Protein AF-A0A381CZL7-F1 (afdb_monomer_lite)

Foldseek 3Di:
DPFKFKWFDDPNDTHTWHWDQDPVRDIDTPDDDDPPTDIDIDTDDDPVVVVVVVVVVVCVPPPDDPDDDDDPDVCCVVPVVPD

Sequence (83 aa):
MQEYTFAVKIGEDYLISPMEINPDKTLFSYCDIESAQELSLLKKTNFIEAIKKDYEKFSLNKPKPLGAIFNDCILRRLHNKNI

Organism: NCBI:txid32021

Secondary structure (DSSP, 8-state):
--SEEEEEEETTEEEE--EEE-TTS-EEESS---TT---EEEEPP-HHHHHHHHHHHHHTTPPPPS-------HHHHHHSTT-

pLDDT: mean 86.06, std 7.74, range [46.84, 96.62]

Structure (mmCIF, N/CA/C/O backbone):
data_AF-A0A381CZL7-F1
#
_entry.id   AF-A0A381CZL7-F1
#
loop_
_atom_site.group_PDB
_atom_site.id
_atom_site.type_symbol
_atom_site.label_atom_id
_atom_site.label_alt_id
_atom_site.label_comp_id
_atom_site.label_asym_id
_atom_site.label_entity_id
_atom_site.label_seq_id
_atom_site.pdbx_PDB_ins_code
_atom_site.Cartn_x
_atom_site.Cartn_y
_atom_site.Cartn_z
_atom_site.occupancy
_atom_site.B_iso_or_equiv
_atom_site.auth_seq_id
_atom_site.auth_comp_id
_atom_site.auth_asym_id
_atom_site.auth_atom_id
_atom_site.pdbx_PDB_model_num
ATOM 1 N N . MET A 1 1 ? 12.597 -10.240 -4.799 1.00 46.84 1 MET A N 1
ATOM 2 C CA . MET A 1 1 ? 11.534 -9.283 -5.186 1.00 46.84 1 MET A CA 1
ATOM 3 C C . MET A 1 1 ? 10.314 -9.280 -4.251 1.00 46.84 1 MET A C 1
ATOM 5 O O . MET A 1 1 ? 9.401 -8.509 -4.491 1.00 46.84 1 MET A O 1
ATOM 9 N N . GLN A 1 2 ? 10.261 -10.095 -3.180 1.00 64.81 2 GLN A N 1
ATOM 10 C CA . GLN A 1 2 ? 9.079 -10.135 -2.299 1.00 64.81 2 GLN A CA 1
ATOM 11 C C . GLN A 1 2 ? 9.095 -9.088 -1.171 1.00 64.81 2 GLN A C 1
ATOM 13 O O . GLN A 1 2 ? 8.019 -8.654 -0.768 1.00 64.81 2 GLN A O 1
ATOM 18 N N . GLU A 1 3 ? 10.273 -8.646 -0.708 1.00 77.94 3 GLU A N 1
ATOM 19 C CA . GLU A 1 3 ? 10.410 -7.730 0.441 1.00 77.94 3 GLU A CA 1
ATOM 20 C C . GLU A 1 3 ? 10.307 -6.240 0.111 1.00 77.94 3 GLU A C 1
ATOM 22 O O . GLU A 1 3 ? 10.123 -5.446 1.026 1.00 77.94 3 GLU A O 1
ATOM 27 N N . TYR A 1 4 ? 10.427 -5.840 -1.154 1.00 84.81 4 TYR A N 1
ATOM 28 C CA . TYR A 1 4 ? 10.412 -4.429 -1.542 1.00 84.81 4 TYR A CA 1
ATOM 29 C C . TYR A 1 4 ? 9.270 -4.142 -2.513 1.00 84.81 4 TYR A C 1
ATOM 31 O O . TYR A 1 4 ? 8.816 -5.032 -3.231 1.00 84.81 4 TYR A O 1
ATOM 39 N N . THR A 1 5 ? 8.786 -2.907 -2.501 1.00 85.38 5 THR A N 1
ATOM 40 C CA . THR A 1 5 ? 7.751 -2.401 -3.406 1.00 85.38 5 THR A CA 1
ATOM 41 C C . THR A 1 5 ? 8.017 -0.936 -3.702 1.00 85.38 5 THR A C 1
ATOM 43 O O . THR A 1 5 ? 8.584 -0.237 -2.865 1.00 85.38 5 THR A O 1
ATOM 46 N N . PHE A 1 6 ? 7.590 -0.456 -4.863 1.00 88.44 6 PHE A N 1
ATOM 47 C CA . PHE A 1 6 ? 7.568 0.979 -5.116 1.00 88.44 6 PHE A CA 1
ATOM 48 C C . PHE A 1 6 ? 6.308 1.611 -4.527 1.00 88.44 6 PHE A C 1
ATOM 50 O O . PHE A 1 6 ? 5.269 0.960 -4.374 1.00 88.44 6 PHE A O 1
ATOM 57 N N . ALA A 1 7 ? 6.431 2.881 -4.174 1.00 89.06 7 ALA A N 1
ATOM 58 C CA . ALA A 1 7 ? 5.344 3.710 -3.705 1.00 89.06 7 ALA A CA 1
ATOM 59 C C . ALA A 1 7 ? 5.547 5.155 -4.150 1.00 89.06 7 ALA A C 1
ATOM 61 O O . ALA A 1 7 ? 6.659 5.583 -4.460 1.00 89.06 7 ALA A O 1
ATOM 62 N N . VAL A 1 8 ? 4.454 5.903 -4.128 1.00 89.56 8 VAL A N 1
ATOM 63 C CA . VAL A 1 8 ? 4.423 7.336 -4.404 1.00 89.56 8 VAL A CA 1
ATOM 64 C C . VAL A 1 8 ? 4.071 8.040 -3.107 1.00 89.56 8 VAL A C 1
ATOM 66 O O . VAL A 1 8 ? 3.172 7.601 -2.389 1.00 89.56 8 VAL A O 1
ATOM 69 N N . LYS A 1 9 ? 4.773 9.122 -2.787 1.00 89.06 9 LYS A N 1
ATOM 70 C CA . LYS A 1 9 ? 4.476 9.910 -1.592 1.00 89.06 9 LYS A CA 1
ATOM 71 C C . LYS A 1 9 ? 3.308 10.863 -1.855 1.00 89.06 9 LYS A C 1
ATOM 73 O O . LYS A 1 9 ? 3.336 11.618 -2.822 1.00 89.06 9 LYS A O 1
ATOM 78 N N . ILE A 1 10 ? 2.307 10.851 -0.980 1.00 86.12 10 ILE A N 1
ATOM 79 C CA . ILE A 1 10 ? 1.153 11.755 -1.007 1.00 86.12 10 ILE A CA 1
ATOM 80 C C . ILE A 1 10 ? 1.031 12.393 0.377 1.00 86.12 10 ILE A C 1
ATOM 82 O O . ILE A 1 10 ? 0.660 11.737 1.349 1.00 86.12 10 ILE A O 1
ATOM 86 N N . GLY A 1 11 ? 1.368 13.680 0.478 1.00 88.81 11 GLY A N 1
ATOM 87 C CA . GLY A 1 11 ? 1.477 14.352 1.774 1.00 88.81 11 GLY A CA 1
ATOM 88 C C . GLY A 1 11 ? 2.576 13.716 2.630 1.00 88.81 11 GLY A C 1
ATOM 89 O O . GLY A 1 11 ? 3.745 13.719 2.242 1.00 88.81 11 GLY A O 1
ATOM 90 N N . GLU A 1 12 ? 2.204 13.169 3.786 1.00 88.06 12 GLU A N 1
ATOM 91 C CA . GLU A 1 12 ? 3.120 12.445 4.681 1.00 88.06 12 GLU A CA 1
ATOM 92 C C . GLU A 1 12 ? 3.088 10.922 4.483 1.00 88.06 12 GLU A C 1
ATOM 94 O O . GLU A 1 12 ? 3.972 10.223 4.980 1.00 88.06 12 GLU A O 1
ATOM 99 N N . ASP A 1 13 ? 2.120 10.418 3.716 1.00 86.94 13 ASP A N 1
ATOM 100 C CA . ASP A 1 13 ? 1.877 8.992 3.534 1.00 86.94 13 ASP A CA 1
ATOM 101 C C . ASP A 1 13 ? 2.459 8.467 2.218 1.00 86.94 13 ASP A C 1
ATOM 103 O O . ASP A 1 13 ? 2.736 9.210 1.274 1.00 86.94 13 ASP A O 1
ATOM 107 N N . TYR A 1 14 ? 2.616 7.146 2.140 1.00 88.19 14 TYR A N 1
ATOM 108 C CA . TYR A 1 14 ? 3.021 6.453 0.921 1.00 88.19 14 TYR A CA 1
ATOM 109 C C . TYR A 1 14 ? 1.863 5.638 0.356 1.00 88.19 14 TYR A C 1
ATOM 111 O O . TYR A 1 14 ? 1.354 4.717 0.998 1.00 88.19 14 TYR A O 1
ATOM 119 N N . LEU A 1 15 ? 1.494 5.930 -0.889 1.00 85.19 15 LEU A N 1
ATOM 120 C CA . LEU A 1 15 ? 0.579 5.111 -1.662 1.00 85.19 15 LEU A CA 1
ATOM 121 C C . LEU A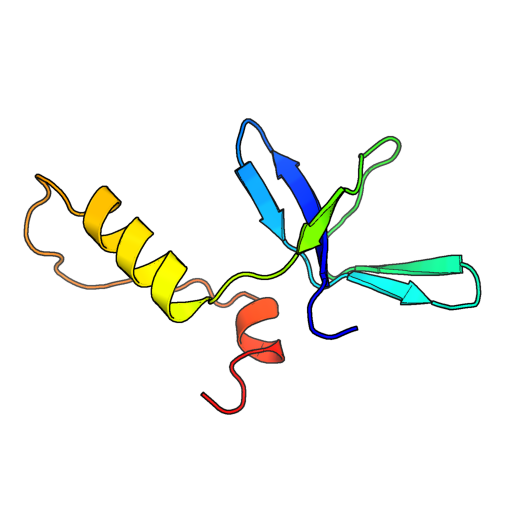 1 15 ? 1.367 4.004 -2.362 1.00 85.19 15 LEU A C 1
ATOM 123 O O . LEU A 1 15 ? 2.151 4.251 -3.280 1.00 85.19 15 LEU A O 1
ATOM 127 N N . ILE A 1 16 ? 1.149 2.771 -1.918 1.00 83.62 16 ILE A N 1
ATOM 128 C CA . ILE A 1 16 ? 1.769 1.587 -2.509 1.00 83.62 16 ILE A CA 1
ATOM 129 C C . ILE A 1 16 ? 0.931 1.147 -3.711 1.00 83.62 16 ILE A C 1
ATOM 131 O O . ILE A 1 16 ? -0.276 0.940 -3.588 1.00 83.62 16 ILE A O 1
ATOM 135 N N . SER A 1 17 ? 1.589 0.951 -4.851 1.00 76.94 17 SER A N 1
ATOM 136 C CA . SER A 1 17 ? 1.017 0.329 -6.047 1.00 76.94 17 SER A CA 1
ATOM 137 C C . SER A 1 17 ? 1.837 -0.921 -6.386 1.00 76.94 17 SER A C 1
ATOM 139 O O . SER A 1 17 ? 3.049 -0.929 -6.149 1.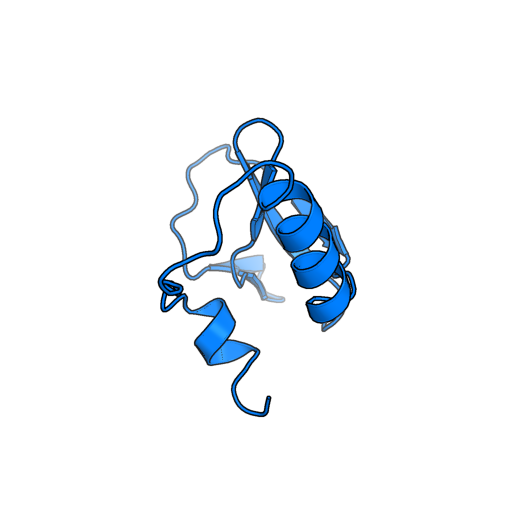00 76.94 17 SER A O 1
ATOM 141 N N . PRO A 1 18 ? 1.231 -2.004 -6.909 1.00 76.25 18 PRO A N 1
ATOM 142 C CA . PRO A 1 18 ? 2.007 -3.095 -7.472 1.00 76.25 18 PRO A CA 1
ATOM 143 C C . PRO A 1 18 ? 2.715 -2.562 -8.719 1.00 76.25 18 PRO A C 1
ATOM 145 O O . PRO A 1 18 ? 2.073 -2.236 -9.717 1.00 76.25 18 PRO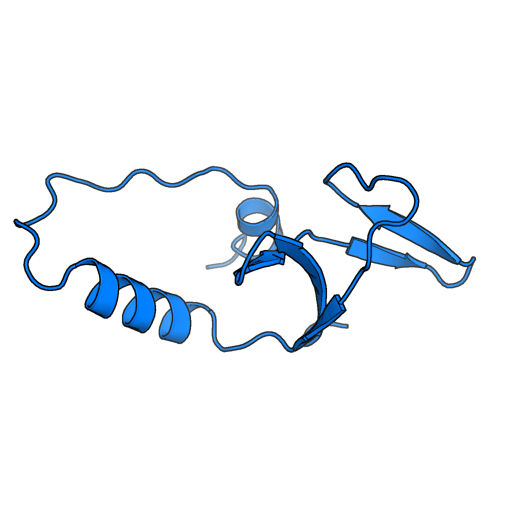 A O 1
ATOM 148 N N . MET A 1 19 ? 4.035 -2.441 -8.630 1.00 84.19 19 MET A N 1
ATOM 149 C CA . MET A 1 19 ? 4.870 -1.912 -9.699 1.00 84.19 19 MET A CA 1
ATOM 150 C C . MET A 1 19 ? 6.076 -2.817 -9.899 1.00 84.19 19 MET A C 1
ATOM 152 O O . MET A 1 19 ? 6.658 -3.305 -8.927 1.00 84.19 19 MET A O 1
ATOM 156 N N . GLU A 1 20 ? 6.464 -3.007 -11.152 1.00 83.62 20 GLU A N 1
ATOM 157 C CA . GLU A 1 20 ? 7.590 -3.856 -11.525 1.00 83.62 20 GLU A CA 1
ATOM 158 C C . GLU A 1 20 ? 8.441 -3.150 -12.574 1.00 83.62 20 GLU A C 1
ATOM 160 O O . GLU A 1 20 ? 7.926 -2.696 -13.595 1.00 83.62 20 GLU A O 1
ATOM 165 N N . ILE A 1 21 ? 9.742 -3.042 -12.300 1.00 83.38 21 ILE A N 1
ATOM 166 C CA . ILE A 1 21 ? 10.724 -2.592 -13.287 1.00 83.38 21 ILE A CA 1
ATOM 167 C C . ILE A 1 21 ? 11.307 -3.840 -13.938 1.00 83.38 21 ILE A C 1
ATOM 169 O O . ILE A 1 21 ? 11.972 -4.638 -13.275 1.00 83.38 21 ILE A O 1
ATOM 173 N N . ASN A 1 22 ? 11.067 -3.985 -15.234 1.00 86.94 22 ASN A N 1
ATOM 174 C CA . ASN A 1 22 ? 11.567 -5.098 -16.025 1.00 86.94 22 ASN A CA 1
ATOM 175 C C . ASN A 1 22 ? 13.040 -4.880 -16.427 1.00 86.94 22 ASN A C 1
ATOM 177 O O . ASN A 1 22 ? 13.522 -3.741 -16.458 1.00 86.94 22 ASN A O 1
ATOM 181 N N .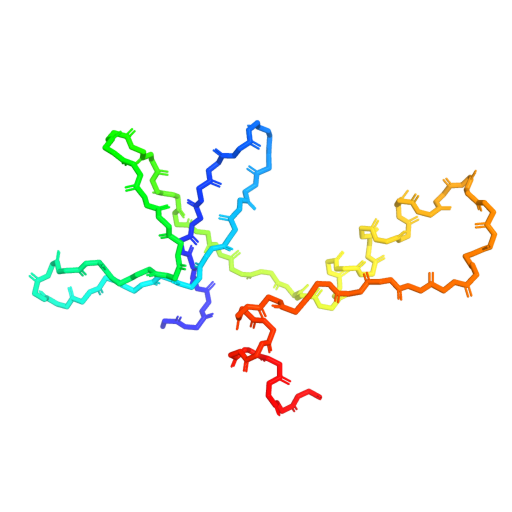 PRO A 1 23 ? 13.779 -5.945 -16.799 1.00 90.25 23 PRO A N 1
ATOM 182 C CA . PRO A 1 23 ? 15.173 -5.831 -17.247 1.00 90.25 23 PRO A CA 1
ATOM 183 C C . PRO A 1 23 ? 15.383 -4.923 -18.469 1.00 90.25 23 PRO A C 1
ATOM 185 O O . PRO A 1 23 ? 16.460 -4.355 -18.640 1.00 90.25 23 PRO A O 1
ATOM 188 N N . ASP A 1 24 ? 14.357 -4.762 -19.306 1.00 94.75 24 ASP A N 1
ATOM 189 C CA . ASP A 1 24 ? 14.352 -3.878 -20.478 1.00 94.75 24 ASP A CA 1
ATOM 190 C C . ASP A 1 24 ? 14.088 -2.399 -20.133 1.00 94.75 24 ASP A C 1
ATOM 192 O O . ASP A 1 24 ? 13.959 -1.565 -21.028 1.00 94.75 24 ASP A O 1
ATOM 196 N N . LYS A 1 25 ? 14.060 -2.064 -18.835 1.00 88.06 25 LYS A N 1
ATOM 197 C CA . LYS A 1 25 ? 13.798 -0.729 -18.279 1.00 88.06 25 LYS A CA 1
ATOM 198 C C . LYS A 1 25 ? 12.367 -0.228 -18.486 1.00 88.06 25 LYS A C 1
ATOM 200 O O . LYS A 1 25 ? 12.118 0.967 -18.331 1.00 88.06 25 LYS A O 1
ATOM 205 N N . THR A 1 26 ? 11.420 -1.114 -18.787 1.00 89.31 26 THR A N 1
ATOM 206 C CA . THR A 1 26 ? 9.994 -0.779 -18.733 1.00 89.31 26 THR A CA 1
ATOM 207 C C . THR A 1 26 ? 9.476 -0.837 -17.296 1.00 89.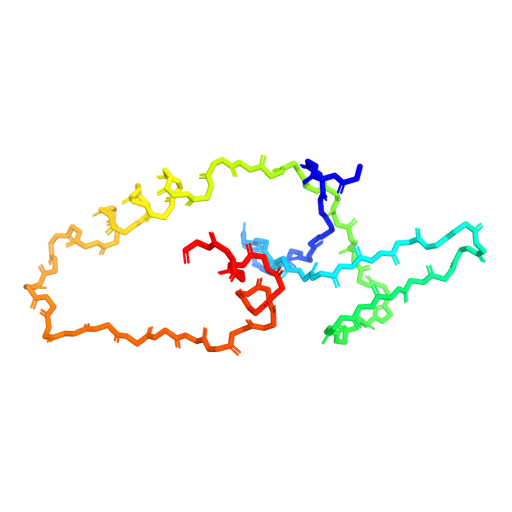31 26 THR A C 1
ATOM 209 O O . THR A 1 26 ? 9.960 -1.616 -16.473 1.00 89.31 26 THR A O 1
ATOM 212 N N . LEU A 1 27 ? 8.493 0.011 -16.990 1.00 85.38 27 LEU A N 1
ATOM 213 C CA . LEU A 1 27 ? 7.800 0.040 -15.707 1.00 85.38 27 LEU A CA 1
ATOM 214 C C . LEU A 1 27 ? 6.350 -0.383 -15.922 1.00 85.38 27 LEU A C 1
ATOM 216 O O . LEU A 1 27 ? 5.603 0.284 -16.634 1.00 85.38 27 LEU A O 1
ATOM 220 N N . PHE A 1 28 ? 5.954 -1.475 -15.282 1.00 86.25 28 PHE A N 1
ATOM 221 C CA . PHE A 1 28 ? 4.560 -1.874 -15.180 1.00 86.25 28 PHE A CA 1
ATOM 222 C C . PHE A 1 28 ? 3.950 -1.296 -13.899 1.00 86.25 28 PHE A C 1
ATOM 224 O O . PHE A 1 28 ? 4.572 -1.346 -12.838 1.00 86.25 28 PHE A O 1
ATOM 231 N N . SER A 1 29 ? 2.736 -0.755 -13.992 1.00 85.25 29 SER A N 1
ATOM 232 C CA . SER A 1 29 ? 1.980 -0.212 -12.860 1.00 85.25 29 SER A CA 1
ATOM 233 C C . SER A 1 29 ? 0.484 -0.417 -13.083 1.00 85.25 29 SER A C 1
ATOM 235 O O . SER A 1 29 ? 0.002 -0.326 -14.209 1.00 85.25 29 SER A O 1
ATOM 237 N N . TYR A 1 30 ? -0.253 -0.664 -11.999 1.00 84.56 30 TYR A N 1
ATOM 238 C CA . TYR A 1 30 ? -1.723 -0.697 -12.010 1.00 84.56 30 TYR A CA 1
ATOM 239 C C . TYR A 1 30 ? -2.371 0.673 -11.770 1.00 84.56 30 TYR A C 1
ATOM 241 O O . TYR A 1 30 ? -3.590 0.791 -11.872 1.00 84.56 30 TYR A O 1
ATOM 249 N N . CYS A 1 31 ? -1.572 1.682 -11.425 1.00 80.06 31 CYS A N 1
ATOM 250 C CA . CYS A 1 31 ? -2.012 3.063 -11.253 1.00 80.06 31 CYS A CA 1
ATOM 251 C C . CYS A 1 31 ? -1.273 3.965 -12.240 1.00 80.06 31 CYS A C 1
ATOM 253 O O . CYS A 1 31 ? -0.118 3.687 -12.580 1.00 80.06 31 CYS A O 1
ATOM 255 N N . ASP A 1 32 ? -1.912 5.063 -12.628 1.00 84.19 32 ASP A N 1
ATOM 256 C CA . ASP A 1 32 ? -1.267 6.097 -13.428 1.00 84.19 32 ASP A CA 1
ATOM 257 C C . ASP A 1 32 ? -0.068 6.696 -12.678 1.00 84.19 32 ASP A C 1
ATOM 259 O O . ASP A 1 32 ? -0.061 6.819 -11.448 1.00 84.19 32 ASP A O 1
ATOM 263 N N . ILE A 1 33 ? 0.969 7.038 -13.438 1.00 84.62 33 ILE A N 1
ATOM 264 C CA . ILE A 1 33 ? 2.168 7.719 -12.951 1.00 84.62 33 ILE A CA 1
ATOM 265 C C . ILE A 1 33 ? 2.348 8.948 -13.822 1.00 84.62 33 ILE A C 1
ATOM 267 O O . ILE A 1 33 ? 2.434 8.838 -15.047 1.00 84.62 33 ILE A O 1
ATOM 271 N N . GLU A 1 34 ? 2.417 10.113 -13.194 1.00 84.62 34 GLU A N 1
ATOM 272 C CA . GLU A 1 34 ? 2.619 11.360 -13.913 1.00 84.62 34 GLU A CA 1
ATOM 273 C C . GLU A 1 34 ? 4.102 11.621 -14.200 1.00 84.62 34 GLU A C 1
ATOM 275 O O . GLU A 1 34 ? 5.017 11.065 -13.581 1.00 84.62 34 GLU A O 1
ATOM 280 N N . SER A 1 35 ? 4.358 12.500 -15.168 1.00 85.00 35 SER A N 1
ATOM 281 C CA . SER A 1 35 ? 5.719 12.968 -15.430 1.00 85.00 35 SER A CA 1
ATOM 282 C C . SER A 1 35 ? 6.273 13.708 -14.211 1.00 85.00 35 SER A C 1
ATOM 284 O O . SER A 1 35 ? 5.554 14.454 -13.557 1.00 85.00 35 SER A O 1
ATOM 286 N N . ALA A 1 36 ? 7.567 13.522 -13.936 1.00 87.06 36 ALA A N 1
ATOM 287 C CA . ALA A 1 36 ? 8.261 14.078 -12.768 1.00 87.06 36 ALA A CA 1
ATOM 288 C C . ALA A 1 36 ? 7.757 13.578 -11.397 1.00 87.06 36 ALA A C 1
ATOM 290 O O . ALA A 1 36 ? 8.114 14.149 -10.367 1.00 87.06 36 ALA A O 1
ATOM 291 N N . GLN A 1 37 ? 6.988 12.488 -11.361 1.00 87.06 37 GLN A N 1
ATOM 292 C CA . GLN A 1 37 ? 6.602 11.839 -10.114 1.00 87.06 37 GLN A CA 1
ATOM 293 C C . GLN A 1 37 ? 7.766 11.015 -9.542 1.00 87.06 37 GLN A C 1
ATOM 295 O O . GLN A 1 37 ? 8.390 10.215 -10.242 1.00 87.06 37 GLN A O 1
ATOM 300 N N . GLU A 1 38 ? 8.059 11.200 -8.255 1.00 89.69 38 GLU A N 1
ATOM 301 C CA . GLU A 1 38 ? 9.099 10.439 -7.560 1.00 89.69 38 GLU A CA 1
ATOM 302 C C . GLU A 1 38 ? 8.572 9.064 -7.123 1.00 89.69 38 GLU A C 1
ATOM 304 O O . GLU A 1 38 ? 7.497 8.951 -6.526 1.00 89.69 38 GLU A O 1
ATOM 309 N N . LEU A 1 39 ? 9.355 8.016 -7.400 1.00 89.81 39 LEU A N 1
ATOM 310 C CA . LEU A 1 39 ? 9.086 6.652 -6.949 1.00 89.81 39 LEU A CA 1
ATOM 311 C C . LEU A 1 39 ? 10.045 6.282 -5.820 1.00 89.81 39 LEU A C 1
ATOM 313 O O . LEU A 1 39 ? 11.257 6.197 -6.017 1.00 89.81 39 LEU A O 1
ATOM 317 N N . SER A 1 40 ? 9.495 6.004 -4.644 1.00 90.12 40 SER A N 1
ATOM 318 C CA . SER A 1 40 ? 10.261 5.553 -3.485 1.00 90.12 40 SER A CA 1
ATOM 319 C C . SER A 1 40 ? 10.246 4.030 -3.398 1.00 90.12 40 SER A C 1
ATOM 321 O O . SER A 1 40 ? 9.185 3.407 -3.451 1.00 90.12 40 SER A O 1
ATOM 323 N N . LEU A 1 41 ? 11.417 3.414 -3.227 1.00 89.50 41 LEU A N 1
ATOM 324 C CA . LEU A 1 41 ? 11.522 1.984 -2.944 1.00 89.50 41 LEU A CA 1
ATOM 325 C C . LEU A 1 41 ? 11.342 1.750 -1.440 1.00 89.50 41 LEU A C 1
ATOM 327 O O . LEU A 1 41 ? 12.174 2.160 -0.633 1.00 89.50 41 LEU A O 1
ATOM 331 N N . LEU A 1 42 ? 10.267 1.066 -1.065 1.00 88.50 42 LEU A N 1
ATOM 332 C CA . LEU A 1 42 ? 9.921 0.771 0.321 1.00 88.50 42 LEU A CA 1
ATOM 333 C C . LEU A 1 42 ? 10.146 -0.700 0.645 1.00 88.50 42 LEU A C 1
ATOM 335 O O . LEU A 1 42 ? 9.876 -1.580 -0.173 1.00 88.50 42 LEU A O 1
ATOM 339 N N . LYS A 1 43 ? 10.585 -0.971 1.876 1.00 87.94 43 LYS A N 1
ATOM 340 C CA . LYS A 1 43 ? 10.621 -2.323 2.435 1.00 87.94 43 LYS A CA 1
ATOM 341 C C . LYS A 1 43 ? 9.266 -2.650 3.061 1.00 87.94 43 LYS A C 1
ATOM 343 O O . LYS A 1 43 ? 8.758 -1.884 3.877 1.00 87.94 43 LYS A O 1
ATOM 348 N N . LYS A 1 44 ? 8.692 -3.794 2.698 1.00 83.38 44 LYS A N 1
ATOM 349 C CA . LYS A 1 44 ? 7.453 -4.302 3.287 1.00 83.38 44 LYS A CA 1
ATOM 350 C C . LYS A 1 44 ? 7.679 -4.633 4.760 1.00 83.38 44 LYS A C 1
ATOM 352 O O . LYS A 1 44 ? 8.663 -5.275 5.125 1.00 83.38 44 LYS A O 1
ATOM 357 N N . THR A 1 45 ? 6.737 -4.215 5.589 1.00 85.69 45 THR A N 1
ATOM 358 C CA . THR A 1 45 ? 6.627 -4.597 6.998 1.00 85.69 45 THR A CA 1
ATOM 359 C C . THR A 1 45 ? 5.548 -5.669 7.159 1.00 85.69 45 THR A C 1
ATOM 361 O O . THR A 1 45 ? 4.839 -6.001 6.204 1.00 85.69 45 THR A O 1
ATOM 364 N N . ASN A 1 46 ? 5.422 -6.252 8.354 1.00 86.94 46 ASN A N 1
ATOM 365 C CA . ASN A 1 46 ? 4.369 -7.226 8.626 1.00 86.94 46 ASN A CA 1
ATOM 366 C C . ASN A 1 46 ? 2.988 -6.559 8.499 1.00 86.94 46 ASN A C 1
ATOM 368 O O . ASN A 1 46 ? 2.598 -5.739 9.330 1.00 86.94 46 ASN A O 1
ATOM 372 N N . PHE A 1 47 ? 2.250 -6.933 7.451 1.00 81.19 47 PHE A N 1
ATOM 373 C CA . PHE A 1 47 ? 0.964 -6.332 7.107 1.00 81.19 47 PHE A CA 1
ATOM 374 C C . PHE A 1 47 ? -0.080 -6.482 8.222 1.00 81.19 47 PHE A C 1
ATOM 376 O O . PHE A 1 47 ? -0.776 -5.521 8.543 1.00 81.19 47 PHE A O 1
ATOM 383 N N . ILE A 1 48 ? -0.181 -7.665 8.837 1.00 86.62 48 ILE A N 1
ATOM 384 C CA . ILE A 1 48 ? -1.189 -7.932 9.872 1.00 86.62 48 ILE A CA 1
ATOM 385 C C . ILE A 1 48 ? -0.892 -7.127 11.137 1.00 86.62 48 ILE A C 1
ATOM 387 O O . ILE A 1 48 ? -1.805 -6.552 11.728 1.00 86.62 48 ILE A O 1
ATOM 391 N N . GLU A 1 49 ? 0.373 -7.066 11.550 1.00 91.56 49 GLU A N 1
ATOM 392 C CA . GLU A 1 49 ? 0.784 -6.289 12.723 1.00 91.56 49 GLU A CA 1
ATOM 393 C C . GLU A 1 49 ? 0.597 -4.784 12.507 1.00 91.56 49 GLU A C 1
ATOM 395 O O . GLU A 1 49 ? 0.060 -4.109 13.386 1.00 91.56 49 GLU A O 1
ATOM 400 N N . ALA A 1 50 ? 0.971 -4.269 11.330 1.00 88.19 50 ALA A N 1
ATOM 401 C CA . ALA A 1 50 ? 0.787 -2.863 10.979 1.00 88.19 50 ALA A CA 1
ATOM 402 C C . ALA A 1 50 ? -0.697 -2.464 11.017 1.00 88.19 50 ALA A C 1
ATOM 404 O O . ALA A 1 50 ? -1.063 -1.536 11.733 1.00 88.19 50 ALA A O 1
ATOM 405 N N . ILE A 1 51 ? -1.571 -3.230 10.349 1.00 87.62 51 ILE A N 1
ATOM 406 C CA . ILE A 1 51 ? -3.015 -2.953 10.324 1.00 87.62 51 ILE A CA 1
ATOM 407 C C . ILE A 1 51 ? -3.631 -3.004 11.725 1.00 87.62 51 ILE A C 1
ATOM 409 O O . ILE A 1 51 ? -4.459 -2.154 12.047 1.00 87.62 51 ILE A O 1
ATOM 413 N N . LYS A 1 52 ? -3.239 -3.969 12.570 1.00 92.19 52 LYS A N 1
ATOM 414 C CA . LYS A 1 52 ? -3.722 -4.040 13.959 1.00 92.19 52 LYS A CA 1
ATOM 415 C C . LYS A 1 52 ? -3.357 -2.778 14.736 1.00 92.19 52 LYS A C 1
ATOM 417 O O . LYS A 1 52 ? -4.244 -2.142 15.298 1.00 92.19 52 LYS A O 1
ATOM 422 N N . LYS A 1 53 ? -2.081 -2.383 14.701 1.00 94.56 53 LYS A N 1
ATOM 423 C CA . LYS A 1 53 ? -1.578 -1.184 15.385 1.00 94.56 53 LYS A CA 1
ATOM 424 C C . LYS A 1 53 ? -2.267 0.093 14.893 1.00 94.56 53 LYS A C 1
ATOM 426 O O . LYS A 1 53 ? -2.669 0.932 15.701 1.00 94.56 53 LYS A O 1
ATOM 431 N N . ASP A 1 54 ? -2.410 0.242 13.580 1.00 90.75 54 ASP A N 1
ATOM 432 C CA . ASP A 1 54 ? -3.020 1.428 12.974 1.00 90.75 54 ASP A CA 1
ATOM 433 C C . ASP A 1 54 ? -4.513 1.509 13.294 1.00 90.75 54 ASP A C 1
ATOM 435 O O . ASP A 1 54 ? -5.020 2.581 13.630 1.00 90.75 54 ASP A O 1
ATOM 439 N N . TYR A 1 55 ? -5.214 0.371 13.265 1.00 91.94 55 TYR A N 1
ATOM 440 C CA . TYR A 1 55 ? -6.620 0.302 13.642 1.00 91.94 55 TYR A CA 1
ATOM 441 C C . TYR A 1 55 ? -6.832 0.590 15.130 1.00 91.94 55 TYR A C 1
ATOM 443 O O . TYR A 1 55 ? -7.713 1.380 15.470 1.00 91.94 55 TYR A O 1
ATOM 451 N N . GLU A 1 56 ? -6.016 0.011 16.016 1.00 94.69 56 GLU A N 1
ATOM 452 C CA . GLU A 1 56 ? -6.041 0.308 17.451 1.00 94.69 56 GLU A CA 1
ATOM 453 C C . GLU A 1 56 ? -5.915 1.815 17.674 1.00 94.69 56 GLU A C 1
ATOM 455 O O . GLU A 1 56 ? -6.821 2.418 18.248 1.00 94.69 56 GLU A O 1
ATOM 460 N N . LYS A 1 57 ? -4.880 2.449 17.106 1.00 95.50 57 LYS A N 1
ATOM 461 C CA . LYS A 1 57 ? -4.669 3.901 17.191 1.00 95.50 57 LYS A CA 1
ATOM 462 C C . LYS A 1 57 ? -5.841 4.703 16.616 1.00 95.50 57 LYS A C 1
ATOM 464 O O . LYS A 1 57 ? -6.264 5.682 17.225 1.00 95.50 57 LYS A O 1
ATOM 469 N N . PHE A 1 58 ? -6.372 4.307 15.459 1.00 92.69 58 PHE A N 1
ATOM 470 C CA . PHE A 1 58 ? -7.498 4.983 14.811 1.00 92.69 58 PHE A CA 1
ATOM 471 C C . PHE A 1 58 ? -8.793 4.870 15.621 1.00 92.69 58 PHE A C 1
ATOM 473 O O . PHE A 1 58 ? -9.601 5.798 15.589 1.00 92.69 58 PHE A O 1
ATOM 480 N N . SER A 1 59 ? -9.013 3.737 16.288 1.00 94.75 59 SER A N 1
ATOM 481 C CA . SER A 1 59 ? -10.234 3.432 17.039 1.00 94.75 59 SER A CA 1
ATOM 482 C C . SER A 1 59 ? -10.259 4.037 18.445 1.00 94.75 59 SER A C 1
ATOM 484 O O . SER A 1 59 ? -11.326 4.093 19.058 1.00 94.75 59 SER A O 1
ATOM 486 N N . LEU A 1 60 ? -9.121 4.541 18.942 1.00 96.62 60 LEU A N 1
ATOM 487 C CA . LEU A 1 60 ? -9.051 5.248 20.220 1.00 96.62 60 LEU A CA 1
ATOM 488 C C . LEU A 1 60 ? -10.088 6.378 20.269 1.00 96.62 60 LEU A C 1
ATOM 490 O O . LEU A 1 60 ? -10.161 7.219 19.373 1.00 96.62 60 LEU A O 1
ATOM 494 N N . ASN A 1 61 ? -10.878 6.398 21.344 1.00 95.75 61 ASN A N 1
ATOM 495 C CA . ASN A 1 61 ? -11.939 7.379 21.600 1.00 95.75 61 ASN A CA 1
ATOM 496 C C . ASN A 1 61 ? -13.078 7.401 20.562 1.00 95.75 61 ASN A C 1
ATOM 498 O O . ASN A 1 61 ? -13.841 8.366 20.514 1.00 95.75 61 ASN A O 1
ATOM 502 N N . LYS A 1 62 ? -13.228 6.350 19.745 1.00 95.56 62 LYS A N 1
ATOM 503 C CA . LYS A 1 62 ? -14.361 6.195 18.823 1.00 95.56 62 LYS A CA 1
ATOM 504 C C . LYS A 1 62 ? -15.394 5.215 19.380 1.00 95.56 62 LYS A C 1
ATOM 506 O O . LYS A 1 62 ? -15.029 4.265 20.073 1.00 95.56 62 LYS A O 1
ATOM 511 N N . PRO A 1 63 ? -16.690 5.417 19.085 1.00 95.31 63 PRO A N 1
ATOM 512 C CA . PRO A 1 63 ? -17.713 4.447 19.444 1.00 95.31 63 PRO A CA 1
ATOM 513 C C . PRO A 1 63 ? -17.460 3.109 18.742 1.00 95.31 63 PRO A C 1
ATOM 515 O O . PRO A 1 63 ? -16.784 3.039 17.713 1.00 95.31 63 PRO A O 1
ATOM 518 N N . LYS A 1 64 ? -18.044 2.039 19.289 1.00 93.88 64 LYS A N 1
ATOM 519 C CA . LYS A 1 64 ? -17.972 0.703 18.694 1.00 93.88 64 LYS A CA 1
ATOM 520 C C . LYS A 1 64 ? -18.454 0.755 17.232 1.00 93.88 64 LYS A C 1
ATOM 522 O O . LYS A 1 64 ? -19.549 1.267 16.990 1.00 93.88 64 LYS A O 1
ATOM 527 N N . PR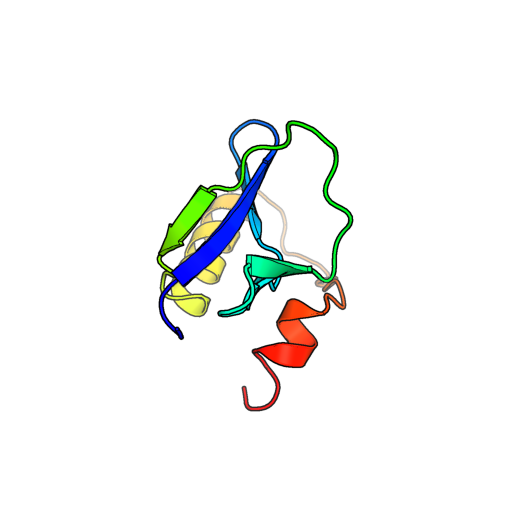O A 1 65 ? -17.682 0.231 16.263 1.00 93.12 65 PRO A N 1
ATOM 528 C CA . PRO A 1 65 ? -18.093 0.256 14.866 1.00 93.12 65 PRO A CA 1
ATOM 529 C C . PRO A 1 65 ? -19.322 -0.633 14.644 1.00 93.12 65 PRO A C 1
ATOM 531 O O . PRO A 1 65 ? -19.418 -1.728 15.202 1.00 93.12 65 PRO A O 1
ATOM 534 N N . LEU A 1 66 ? -20.237 -0.175 13.788 1.00 96.00 66 LEU A N 1
ATOM 535 C CA . LEU A 1 66 ? -21.367 -0.973 13.290 1.00 96.00 66 LEU A CA 1
ATOM 536 C C . LEU A 1 66 ? -20.927 -2.019 12.254 1.00 96.00 66 LEU A C 1
ATOM 538 O O . LEU A 1 66 ? -21.570 -3.052 12.104 1.00 96.00 66 LEU A O 1
ATOM 542 N N . GLY A 1 67 ? -19.830 -1.756 11.546 1.00 93.12 67 GLY A N 1
ATOM 543 C CA . GLY A 1 67 ? -19.283 -2.619 10.507 1.00 93.12 67 GLY A CA 1
ATOM 544 C C . GLY A 1 67 ? -18.017 -2.020 9.900 1.00 93.12 67 GLY A C 1
ATOM 545 O O . GLY A 1 67 ? -17.549 -0.967 10.338 1.00 93.12 67 GLY A O 1
ATOM 546 N N . ALA A 1 68 ? -17.469 -2.691 8.889 1.00 87.62 68 ALA A N 1
ATOM 547 C CA . ALA A 1 68 ? -16.287 -2.248 8.158 1.00 87.62 68 ALA A CA 1
ATOM 548 C C . ALA A 1 68 ? -16.549 -2.274 6.648 1.00 87.62 68 ALA A C 1
ATOM 550 O O . ALA A 1 68 ? -17.209 -3.182 6.144 1.00 87.62 68 ALA A O 1
ATOM 551 N N . ILE A 1 69 ? -16.003 -1.287 5.935 1.00 89.62 69 ILE A N 1
ATOM 552 C CA . ILE A 1 69 ? -15.996 -1.242 4.471 1.00 89.62 69 ILE A CA 1
ATOM 553 C C . ILE A 1 69 ? -14.559 -1.441 4.016 1.00 89.62 69 ILE A C 1
ATOM 555 O O . ILE A 1 69 ? -13.638 -0.757 4.461 1.00 89.62 69 ILE A O 1
ATOM 559 N N . PHE A 1 70 ? -14.375 -2.394 3.116 1.00 82.81 70 PHE A N 1
ATOM 560 C CA . PHE A 1 70 ? -13.076 -2.778 2.607 1.00 82.81 70 PHE A CA 1
ATOM 561 C C . PHE A 1 70 ? -13.024 -2.483 1.115 1.00 82.81 70 PHE A C 1
ATOM 563 O O . PHE A 1 70 ? -13.749 -3.094 0.340 1.00 82.81 70 PHE A O 1
ATOM 570 N N . ASN A 1 71 ? -12.130 -1.578 0.711 1.00 84.50 71 ASN A N 1
ATOM 571 C CA . ASN A 1 71 ? -11.892 -1.334 -0.708 1.00 84.50 71 ASN A CA 1
ATOM 572 C C . ASN A 1 71 ? -11.363 -2.601 -1.391 1.00 84.50 71 ASN A C 1
ATOM 574 O O . ASN A 1 71 ? -10.421 -3.240 -0.901 1.00 84.50 71 ASN A O 1
ATOM 578 N N . ASP A 1 72 ? -11.948 -2.932 -2.537 1.00 85.62 72 ASP A N 1
ATOM 579 C CA . ASP A 1 72 ? -11.499 -4.013 -3.410 1.00 85.62 72 ASP A CA 1
ATOM 580 C C . ASP A 1 72 ? -10.322 -3.537 -4.274 1.00 85.62 72 ASP A C 1
ATOM 582 O O . ASP A 1 72 ? -10.436 -3.247 -5.462 1.00 85.62 72 ASP A O 1
ATOM 586 N N . CYS A 1 73 ? -9.176 -3.362 -3.619 1.00 85.88 73 CYS A N 1
ATOM 587 C CA . CYS A 1 73 ? -7.944 -2.935 -4.266 1.00 85.88 73 CYS A CA 1
ATOM 588 C C . CYS A 1 73 ? -7.250 -4.124 -4.944 1.00 85.88 73 CYS A C 1
ATOM 590 O O . CYS A 1 73 ? -7.162 -5.214 -4.369 1.00 85.88 73 CYS A O 1
ATOM 592 N N . ILE A 1 74 ? -6.657 -3.895 -6.120 1.00 85.25 74 ILE A N 1
ATOM 593 C CA . ILE A 1 74 ? -5.879 -4.903 -6.854 1.00 85.25 74 ILE A CA 1
ATOM 594 C C . ILE A 1 74 ? -4.786 -5.550 -5.991 1.00 85.25 74 ILE A C 1
ATOM 596 O O . ILE A 1 74 ? -4.561 -6.753 -6.090 1.00 85.25 74 ILE A O 1
ATOM 600 N N . LEU A 1 75 ? -4.175 -4.804 -5.063 1.00 82.50 75 LEU A N 1
ATOM 601 C CA . LEU A 1 75 ? -3.192 -5.347 -4.120 1.00 82.50 75 LEU A CA 1
ATOM 602 C C . LEU A 1 75 ? -3.765 -6.467 -3.249 1.00 82.50 75 LEU A C 1
ATOM 604 O O . LEU A 1 75 ? -3.074 -7.452 -3.012 1.00 82.50 75 LEU A O 1
ATOM 608 N N . ARG A 1 76 ? -5.024 -6.357 -2.806 1.00 83.06 76 ARG A N 1
ATOM 609 C CA . ARG A 1 76 ? -5.685 -7.427 -2.042 1.00 83.06 76 ARG A CA 1
ATOM 610 C C . ARG A 1 76 ? -5.926 -8.642 -2.919 1.00 83.06 76 ARG A C 1
ATOM 612 O O . ARG A 1 76 ? -5.623 -9.755 -2.509 1.00 83.06 76 ARG A O 1
ATOM 619 N N . ARG A 1 77 ? -6.394 -8.428 -4.149 1.00 85.56 77 ARG A N 1
ATOM 620 C CA . ARG A 1 77 ? -6.608 -9.516 -5.109 1.00 85.56 77 ARG A CA 1
ATOM 621 C C . ARG A 1 77 ? -5.316 -10.229 -5.489 1.00 85.56 77 ARG A C 1
ATOM 623 O O . ARG A 1 77 ? -5.369 -11.413 -5.783 1.00 85.56 77 ARG A O 1
ATOM 630 N N . LEU A 1 78 ? -4.175 -9.542 -5.524 1.00 83.50 78 LEU A N 1
ATOM 631 C CA . LEU A 1 78 ? -2.888 -10.143 -5.881 1.00 83.50 78 LEU A CA 1
ATOM 632 C C . LEU A 1 78 ? -2.195 -10.803 -4.689 1.00 83.50 78 LEU A C 1
ATOM 634 O O . LEU A 1 78 ? -1.665 -11.901 -4.837 1.00 83.50 78 LEU A O 1
ATOM 638 N N . HIS A 1 79 ? -2.208 -10.158 -3.521 1.00 79.00 79 HIS A N 1
ATOM 639 C CA . HIS A 1 79 ? -1.402 -10.580 -2.375 1.00 79.00 79 HIS A CA 1
ATOM 640 C C . HIS A 1 79 ? -2.173 -11.370 -1.312 1.00 79.00 79 HIS A C 1
ATOM 642 O O . HIS A 1 79 ? -1.542 -12.089 -0.544 1.00 79.00 79 HIS A O 1
ATOM 648 N N . ASN A 1 80 ? -3.509 -11.312 -1.292 1.00 79.00 80 ASN A N 1
ATOM 649 C CA . ASN A 1 80 ? -4.324 -12.011 -0.290 1.00 79.00 80 ASN A CA 1
ATOM 650 C C . ASN A 1 80 ? -5.027 -13.257 -0.853 1.00 79.00 80 ASN A C 1
ATOM 652 O O . ASN A 1 80 ? -5.953 -13.756 -0.228 1.00 79.00 80 ASN A O 1
ATOM 656 N N . LYS A 1 81 ? -4.620 -13.771 -2.024 1.00 76.69 81 LYS A N 1
ATOM 657 C CA . LYS A 1 81 ? -5.295 -14.914 -2.680 1.00 76.69 81 LYS A CA 1
ATOM 658 C C . LYS A 1 81 ? -5.371 -16.179 -1.821 1.00 76.69 81 LYS A C 1
ATOM 660 O O . LYS A 1 81 ? -6.260 -16.990 -2.041 1.00 76.69 81 LYS A O 1
ATOM 665 N N . ASN A 1 82 ? -4.427 -16.342 -0.895 1.00 70.25 82 ASN A N 1
ATOM 666 C CA . ASN A 1 82 ? -4.254 -17.548 -0.085 1.00 70.25 82 ASN A CA 1
ATOM 667 C C . ASN A 1 82 ? -4.284 -17.251 1.425 1.00 70.25 82 ASN A C 1
ATOM 669 O O . ASN A 1 82 ? -3.764 -18.050 2.202 1.00 70.25 82 ASN A O 1
ATOM 673 N N . ILE A 1 83 ? -4.789 -16.076 1.819 1.00 58.12 83 ILE A N 1
ATOM 674 C CA . ILE A 1 83 ? -5.016 -15.721 3.228 1.00 58.12 83 ILE A CA 1
ATOM 675 C C . ILE A 1 83 ? -6.433 -16.140 3.606 1.00 58.12 83 ILE A C 1
ATOM 677 O O . ILE A 1 83 ? -7.339 -15.896 2.779 1.00 58.12 83 ILE A O 1
#

Radius of gyration: 15.58 Å; chains: 1; bounding box: 36×32×42 Å